Protein AF-A0A936BLV4-F1 (afdb_monomer_lite)

pLDDT: mean 87.75, std 13.86, range [43.06, 98.25]

Secondary structure (DSSP, 8-state):
-PPPP----HHHHHHHHHHHHHT-TT----SS--EEEEEEETTEEEEEETTEEEEES-------TT-SGGGGT-GGGS-PPPP----

Foldseek 3Di:
DDDDDDDDDPVVVVVVVVVVQVVDPVHDDDPPFDFPDWDQDPQAIWTQTPVGIDGDNDDDDPVPDQDCCLCNVPVVRHPDDDPDPDD

Structure (mmCIF, N/CA/C/O backbone):
data_AF-A0A936BLV4-F1
#
_entry.id   AF-A0A936BLV4-F1
#
loop_
_atom_site.group_PDB
_atom_site.id
_atom_site.type_symbol
_atom_site.label_atom_id
_atom_site.label_alt_id
_atom_site.label_comp_id
_atom_site.label_asym_id
_atom_site.label_entity_id
_atom_site.label_seq_id
_atom_site.pdbx_PDB_ins_code
_atom_site.Cartn_x
_atom_site.Cartn_y
_atom_site.Cartn_z
_atom_site.occupancy
_atom_site.B_iso_or_equiv
_atom_site.auth_seq_id
_atom_site.auth_comp_id
_atom_site.auth_asym_id
_atom_site.auth_atom_id
_atom_site.pdbx_PDB_model_num
ATOM 1 N N . MET A 1 1 ? 15.763 -25.234 -7.280 1.00 65.56 1 MET A N 1
ATOM 2 C CA . MET A 1 1 ? 16.163 -24.569 -8.539 1.00 65.56 1 MET A CA 1
ATOM 3 C C . MET A 1 1 ? 15.932 -23.079 -8.342 1.00 65.56 1 MET A C 1
ATOM 5 O O . MET A 1 1 ? 14.814 -22.716 -8.006 1.00 65.56 1 MET A O 1
ATOM 9 N N . GLY A 1 2 ? 16.989 -22.264 -8.372 1.00 84.25 2 GLY A N 1
ATOM 10 C CA . GLY A 1 2 ? 16.925 -20.836 -8.026 1.00 84.25 2 GLY A CA 1
ATOM 11 C C . GLY A 1 2 ? 16.331 -19.979 -9.146 1.00 84.25 2 GLY A C 1
ATOM 12 O O . GLY A 1 2 ? 16.446 -20.332 -10.317 1.00 84.25 2 GLY A O 1
ATOM 13 N N . ALA A 1 3 ? 15.693 -18.867 -8.780 1.00 84.88 3 ALA A N 1
ATOM 14 C CA . ALA A 1 3 ? 15.211 -17.865 -9.729 1.00 84.88 3 ALA A CA 1
ATOM 15 C C . ALA A 1 3 ? 16.376 -16.999 -10.260 1.00 84.88 3 ALA A C 1
ATOM 17 O O . ALA A 1 3 ? 17.370 -16.826 -9.547 1.00 84.88 3 ALA A O 1
ATOM 18 N N . PRO A 1 4 ? 16.281 -16.449 -11.487 1.00 89.00 4 PRO A N 1
ATOM 19 C CA . PRO A 1 4 ? 17.312 -15.574 -12.039 1.00 89.00 4 PRO A CA 1
ATOM 20 C C . PRO A 1 4 ? 17.403 -14.257 -11.262 1.00 89.00 4 PRO A C 1
ATOM 22 O O . PRO A 1 4 ? 16.389 -13.688 -10.858 1.00 89.00 4 PRO A O 1
ATOM 25 N N . TYR A 1 5 ? 18.625 -13.746 -11.099 1.00 91.44 5 TYR A N 1
ATOM 26 C CA . TYR A 1 5 ? 18.844 -12.388 -10.611 1.00 91.44 5 TYR A CA 1
ATOM 27 C C . TYR A 1 5 ? 18.755 -11.420 -11.790 1.00 91.44 5 TYR A C 1
ATOM 29 O O . TYR A 1 5 ? 19.519 -11.535 -12.748 1.00 91.44 5 TYR A O 1
ATOM 37 N N . LEU A 1 6 ? 17.811 -10.484 -11.732 1.00 92.44 6 LEU A N 1
ATOM 38 C CA . LEU A 1 6 ? 17.548 -9.525 -12.800 1.00 92.44 6 LEU A CA 1
ATOM 39 C C . LEU A 1 6 ? 17.742 -8.102 -12.281 1.00 92.44 6 LEU A C 1
ATOM 41 O O . LEU A 1 6 ? 17.282 -7.764 -11.191 1.00 92.44 6 LEU A O 1
ATOM 45 N N . THR A 1 7 ? 18.373 -7.260 -13.096 1.00 96.00 7 THR A N 1
ATOM 46 C CA . THR A 1 7 ? 18.486 -5.820 -12.846 1.00 96.00 7 THR A CA 1
ATOM 47 C C . THR A 1 7 ? 17.507 -5.089 -13.752 1.00 96.00 7 THR A C 1
ATOM 49 O O . THR A 1 7 ? 17.521 -5.285 -14.964 1.00 96.00 7 THR A O 1
ATOM 52 N N . VAL A 1 8 ? 16.668 -4.234 -13.170 1.00 95.12 8 VAL A N 1
ATOM 53 C CA . VAL A 1 8 ? 15.668 -3.435 -13.890 1.00 95.12 8 VAL A CA 1
ATOM 54 C C . VAL A 1 8 ? 15.597 -2.029 -13.305 1.00 95.12 8 VAL A C 1
ATOM 56 O O . VAL A 1 8 ? 15.866 -1.824 -12.119 1.00 95.12 8 VAL A O 1
ATOM 59 N N . HIS A 1 9 ? 15.200 -1.047 -14.114 1.00 97.19 9 HIS A N 1
ATOM 60 C CA . HIS A 1 9 ? 14.870 0.274 -13.591 1.00 97.19 9 HIS A CA 1
ATOM 61 C C . HIS A 1 9 ? 13.579 0.203 -12.771 1.00 97.19 9 HIS A C 1
ATOM 63 O O . HIS A 1 9 ? 12.572 -0.355 -13.208 1.00 97.19 9 HIS A O 1
ATOM 69 N N . ARG A 1 10 ? 13.586 0.820 -11.583 1.00 96.88 10 ARG A N 1
ATOM 70 C CA . ARG A 1 10 ? 12.419 0.847 -10.686 1.00 96.88 10 ARG A CA 1
ATOM 71 C C . ARG A 1 10 ? 11.169 1.400 -11.374 1.00 96.88 10 ARG A C 1
ATOM 73 O O . ARG A 1 10 ? 10.087 0.861 -11.177 1.00 96.88 10 ARG A O 1
ATOM 80 N N . ALA A 1 11 ? 11.327 2.459 -12.168 1.00 97.75 11 ALA A N 1
ATOM 81 C CA . ALA A 1 11 ? 10.217 3.083 -12.882 1.00 97.75 11 ALA A CA 1
ATOM 82 C C . ALA A 1 11 ? 9.575 2.122 -13.896 1.00 97.75 11 ALA A C 1
ATOM 84 O O . ALA A 1 11 ? 8.351 2.038 -13.957 1.00 97.75 11 ALA A O 1
ATOM 85 N N . ASP A 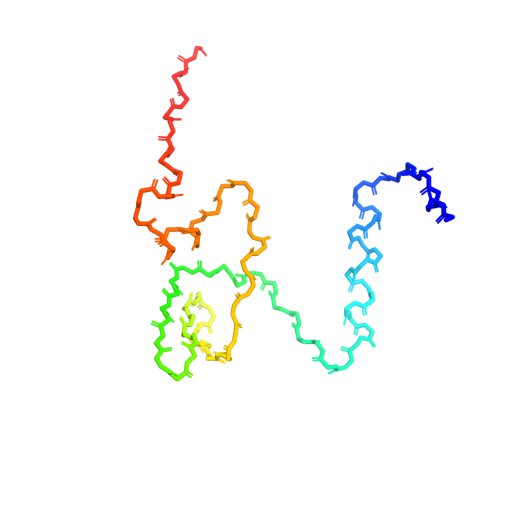1 12 ? 10.383 1.350 -14.628 1.00 97.88 12 ASP A N 1
ATOM 86 C CA . ASP A 1 12 ? 9.877 0.393 -15.614 1.00 97.88 12 ASP A CA 1
ATOM 87 C C . ASP A 1 12 ? 9.163 -0.785 -14.957 1.00 97.88 12 ASP A C 1
ATOM 89 O O . ASP A 1 12 ? 8.074 -1.155 -15.391 1.00 97.88 12 ASP A O 1
ATOM 93 N N . LEU A 1 13 ? 9.720 -1.324 -13.866 1.00 97.44 13 LEU A N 1
ATOM 94 C CA . LEU A 1 13 ? 9.055 -2.382 -13.105 1.00 97.44 13 LEU A CA 1
ATOM 95 C C . LEU A 1 13 ? 7.715 -1.899 -12.536 1.00 97.44 13 LEU A C 1
ATOM 97 O O . LEU A 1 13 ? 6.706 -2.588 -12.661 1.00 97.44 13 LEU A O 1
ATOM 101 N N . GLN A 1 14 ? 7.691 -0.705 -11.940 1.00 97.12 14 GLN A N 1
ATOM 102 C CA . GLN A 1 14 ? 6.465 -0.137 -11.387 1.00 97.12 14 GLN A CA 1
ATOM 103 C C . GLN A 1 14 ? 5.416 0.108 -12.483 1.00 97.12 14 GLN A C 1
ATOM 105 O O . GLN A 1 14 ? 4.244 -0.191 -12.272 1.00 97.12 14 GLN A O 1
ATOM 110 N N . ARG A 1 15 ? 5.828 0.591 -13.662 1.00 97.81 15 ARG A N 1
ATOM 111 C CA . ARG A 1 15 ? 4.936 0.798 -14.810 1.00 97.81 15 ARG A CA 1
ATOM 112 C C . ARG A 1 15 ? 4.367 -0.514 -15.347 1.00 97.81 15 ARG A C 1
ATOM 114 O O . ARG A 1 15 ? 3.179 -0.573 -15.639 1.00 97.81 15 ARG A O 1
ATOM 121 N N . ALA A 1 16 ? 5.185 -1.561 -15.442 1.00 97.69 16 ALA A N 1
ATOM 122 C CA . ALA A 1 16 ? 4.729 -2.880 -15.874 1.00 97.69 16 ALA A CA 1
ATOM 123 C C . ALA A 1 16 ? 3.692 -3.475 -14.904 1.00 97.69 16 ALA A C 1
ATOM 125 O O . ALA A 1 16 ? 2.673 -4.002 -15.341 1.00 97.69 16 ALA A O 1
ATOM 126 N N . LEU A 1 17 ? 3.920 -3.347 -13.592 1.00 97.44 17 LEU A N 1
ATOM 127 C CA . LEU A 1 17 ? 2.964 -3.796 -12.575 1.00 97.44 17 LEU A CA 1
ATOM 128 C C . LEU A 1 17 ? 1.665 -2.980 -12.597 1.00 97.44 17 LEU A C 1
ATOM 130 O O . LEU A 1 17 ? 0.596 -3.561 -12.458 1.00 97.44 17 LEU A O 1
ATOM 134 N N . ALA A 1 18 ? 1.746 -1.660 -12.793 1.00 97.44 18 ALA A N 1
ATOM 135 C CA . ALA A 1 18 ? 0.563 -0.809 -12.913 1.00 97.44 18 ALA A CA 1
ATOM 136 C C . ALA A 1 18 ? -0.295 -1.198 -14.128 1.00 97.44 18 ALA A C 1
ATOM 138 O O . ALA A 1 18 ? -1.495 -1.391 -13.969 1.00 97.44 18 ALA A O 1
ATOM 139 N N . GLY A 1 19 ? 0.324 -1.426 -15.293 1.00 97.88 19 GLY A N 1
ATOM 140 C CA . GLY A 1 19 ? -0.394 -1.904 -16.481 1.00 97.88 19 GLY A CA 1
ATOM 141 C C . GLY A 1 19 ? -1.078 -3.256 -16.252 1.00 97.88 19 GLY A C 1
ATOM 142 O O . GLY A 1 19 ? -2.243 -3.424 -16.585 1.00 97.88 19 GLY A O 1
ATOM 143 N N . ALA A 1 20 ? -0.407 -4.195 -15.575 1.00 98.25 20 ALA A N 1
ATOM 144 C CA . ALA A 1 20 ? -1.016 -5.483 -15.230 1.00 98.25 20 ALA A CA 1
ATOM 145 C C . ALA A 1 20 ? -2.221 -5.354 -14.275 1.00 98.25 20 ALA A C 1
ATOM 147 O O . ALA A 1 20 ? -3.120 -6.194 -14.301 1.00 98.25 20 ALA A O 1
ATOM 148 N N . VAL A 1 21 ? -2.239 -4.326 -13.421 1.00 97.69 21 VAL A N 1
ATOM 149 C CA . VAL A 1 21 ? -3.394 -4.016 -12.571 1.00 97.69 21 VAL A CA 1
ATOM 150 C C . VAL A 1 21 ? -4.536 -3.418 -13.392 1.00 97.69 21 VAL A C 1
ATOM 152 O O . VAL A 1 21 ? -5.671 -3.844 -13.212 1.00 97.69 21 VAL A O 1
ATOM 155 N N . GLU A 1 22 ? -4.248 -2.482 -14.299 1.00 96.75 22 GLU A N 1
ATOM 156 C CA . GLU A 1 22 ? -5.246 -1.873 -15.194 1.00 96.75 22 GLU A CA 1
ATOM 157 C C . GLU A 1 22 ? -5.932 -2.913 -16.095 1.00 96.75 22 GLU A C 1
ATOM 159 O O . GLU A 1 22 ? -7.143 -2.848 -16.303 1.00 96.75 22 GLU A O 1
ATOM 164 N N . ASP A 1 23 ? -5.186 -3.921 -16.555 1.00 97.69 23 ASP A N 1
ATOM 165 C CA . ASP A 1 23 ? -5.711 -5.032 -17.360 1.00 97.69 23 ASP A CA 1
ATOM 166 C C . ASP A 1 23 ? -6.541 -6.046 -16.541 1.00 97.69 23 ASP A C 1
ATOM 168 O O . ASP A 1 23 ? -7.162 -6.953 -17.105 1.00 97.69 23 ASP A O 1
ATOM 172 N N . SER A 1 24 ? -6.563 -5.931 -15.207 1.00 98.06 24 SER A N 1
ATOM 173 C CA . SER A 1 24 ? -7.267 -6.857 -14.319 1.00 98.06 24 SER A CA 1
ATOM 174 C C . SER A 1 24 ? -8.634 -6.301 -13.894 1.00 98.06 24 SER A C 1
ATOM 176 O O . SER A 1 24 ? -8.708 -5.452 -13.006 1.00 98.06 24 SER A O 1
ATOM 178 N N . PRO A 1 25 ? -9.760 -6.827 -14.418 1.00 96.62 25 PRO A N 1
ATOM 179 C CA . PRO A 1 25 ? -11.093 -6.280 -14.132 1.00 96.62 25 PRO A CA 1
ATOM 180 C C . PRO A 1 25 ? -11.534 -6.454 -12.670 1.00 96.62 25 PRO A C 1
ATOM 182 O O . PRO A 1 25 ? -12.491 -5.824 -12.229 1.00 96.62 25 PRO A O 1
ATOM 185 N N . SER A 1 26 ? -10.863 -7.323 -11.912 1.00 97.81 26 SER A N 1
ATOM 186 C CA . SER A 1 26 ? -11.119 -7.533 -10.485 1.00 97.81 26 SER A CA 1
ATOM 187 C C . SER A 1 26 ? -10.416 -6.525 -9.573 1.00 97.81 26 SER A C 1
ATOM 189 O O . SER A 1 26 ? -10.642 -6.565 -8.364 1.00 97.81 26 SER A O 1
ATOM 191 N N . ILE A 1 27 ? -9.542 -5.664 -10.105 1.00 97.50 27 ILE A N 1
ATOM 192 C CA . ILE A 1 27 ? -8.752 -4.725 -9.307 1.00 97.50 27 ILE A CA 1
ATOM 193 C C . ILE A 1 27 ? -9.183 -3.293 -9.625 1.00 97.50 27 ILE A C 1
ATOM 195 O O . ILE A 1 27 ? -9.082 -2.829 -10.754 1.00 97.50 27 ILE A O 1
ATOM 199 N N . GLY A 1 28 ? -9.634 -2.571 -8.600 1.00 95.12 28 GLY A N 1
ATOM 200 C CA . GLY A 1 28 ? -9.808 -1.122 -8.669 1.00 95.12 28 GLY A CA 1
ATOM 201 C C . GLY A 1 28 ? -8.534 -0.412 -8.217 1.00 95.12 28 GLY A C 1
ATOM 202 O O . GLY A 1 28 ? -8.013 -0.715 -7.144 1.00 95.12 28 GLY A O 1
ATOM 203 N N . MET A 1 29 ? -8.047 0.547 -9.006 1.00 94.75 29 MET A N 1
ATOM 204 C CA . MET A 1 29 ? -6.945 1.428 -8.617 1.00 94.75 29 MET A CA 1
ATOM 205 C C . MET A 1 29 ? -7.468 2.852 -8.431 1.00 94.75 29 MET A C 1
ATOM 2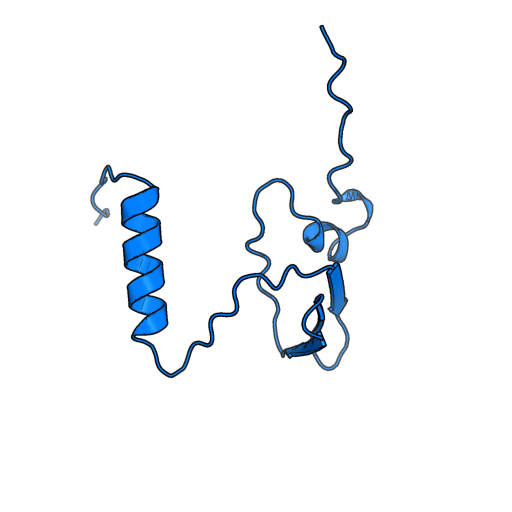07 O O . MET A 1 29 ? -8.014 3.441 -9.360 1.00 94.75 29 MET A O 1
ATOM 211 N N . LEU A 1 30 ? -7.275 3.408 -7.235 1.00 93.81 30 LEU A N 1
ATOM 212 C CA . LEU A 1 30 ? -7.610 4.794 -6.921 1.00 93.81 30 LEU A CA 1
ATOM 213 C C . LEU A 1 30 ? -6.332 5.546 -6.547 1.00 93.81 30 LEU A C 1
ATOM 215 O O . LEU A 1 30 ? -5.707 5.270 -5.523 1.00 93.81 30 LEU A O 1
ATOM 219 N N . LEU A 1 31 ? -5.929 6.478 -7.406 1.00 94.06 31 LEU A N 1
ATOM 220 C CA . LEU A 1 31 ? -4.805 7.378 -7.153 1.00 94.06 31 LEU A CA 1
ATOM 221 C C . LEU A 1 31 ? -5.291 8.629 -6.416 1.00 94.06 31 LEU A C 1
ATOM 223 O O . LEU A 1 31 ? -6.474 8.946 -6.439 1.00 94.06 31 LEU A O 1
ATOM 227 N N . GLY A 1 32 ? -4.384 9.335 -5.739 1.00 92.31 32 GLY A N 1
ATOM 228 C CA . GLY A 1 32 ? -4.734 10.528 -4.955 1.00 92.31 32 GLY A CA 1
ATOM 229 C C . GLY A 1 32 ? -5.479 10.243 -3.642 1.00 92.31 32 GLY A C 1
ATOM 230 O O . GLY A 1 32 ? -5.642 11.151 -2.836 1.00 92.31 32 GLY A O 1
ATOM 231 N N . ALA A 1 33 ? -5.852 8.990 -3.371 1.00 94.25 33 ALA A N 1
ATOM 232 C CA . ALA A 1 33 ? -6.553 8.584 -2.156 1.00 94.25 33 ALA A CA 1
ATOM 233 C C . ALA A 1 33 ? -5.583 8.142 -1.050 1.00 94.25 33 ALA A C 1
ATOM 235 O O . ALA A 1 33 ? -5.403 6.953 -0.781 1.00 94.25 33 ALA A O 1
ATOM 236 N N . ALA A 1 34 ? -4.933 9.109 -0.400 1.00 93.81 34 ALA A N 1
ATOM 237 C CA . ALA A 1 34 ? -4.148 8.828 0.798 1.00 93.81 34 ALA A CA 1
ATOM 238 C C . ALA A 1 34 ? -5.066 8.355 1.942 1.00 93.81 34 ALA A C 1
ATOM 240 O O . ALA A 1 34 ? -6.107 8.958 2.203 1.00 93.81 34 ALA A O 1
ATOM 241 N N . VAL A 1 35 ? -4.675 7.279 2.632 1.00 94.25 35 VAL A N 1
ATOM 242 C CA . VAL A 1 35 ? -5.391 6.801 3.823 1.00 94.25 35 VAL A CA 1
ATOM 243 C C . VAL A 1 35 ? -4.978 7.651 5.017 1.00 94.25 35 VAL A C 1
ATOM 245 O O . VAL A 1 35 ? -3.851 7.557 5.493 1.00 94.25 35 VAL A O 1
ATOM 248 N N . GLU A 1 36 ? -5.905 8.460 5.514 1.00 92.25 36 GLU A N 1
ATOM 249 C CA . GLU A 1 36 ? -5.689 9.357 6.655 1.00 92.25 36 GLU A CA 1
ATOM 250 C C . GLU A 1 36 ? -5.944 8.646 7.984 1.00 92.25 36 GLU A C 1
ATOM 252 O O . GLU A 1 36 ? -5.326 8.936 9.010 1.00 92.25 36 GLU A O 1
ATOM 257 N N . LYS A 1 37 ? -6.881 7.694 7.971 1.00 91.56 37 LYS A N 1
ATOM 258 C CA . LYS A 1 37 ? -7.261 6.918 9.144 1.00 91.56 37 LYS A CA 1
ATOM 259 C C . LYS A 1 37 ? -7.684 5.520 8.738 1.00 91.56 37 LYS A C 1
ATOM 261 O O . LYS A 1 37 ? -8.352 5.320 7.729 1.00 91.56 37 LYS A O 1
ATOM 266 N N . ALA A 1 38 ? -7.346 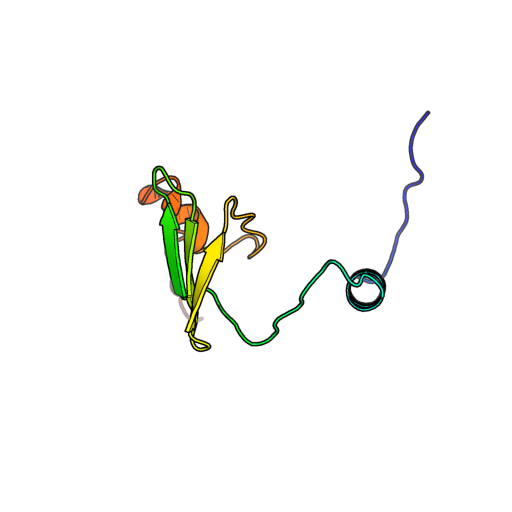4.561 9.583 1.00 94.12 38 ALA A N 1
ATOM 267 C CA . ALA A 1 38 ? -7.833 3.201 9.485 1.00 94.12 38 ALA A CA 1
ATOM 268 C C . ALA A 1 38 ? -8.218 2.699 10.877 1.00 94.12 38 ALA A C 1
ATOM 270 O O . ALA A 1 38 ? -7.614 3.080 11.879 1.00 94.12 38 ALA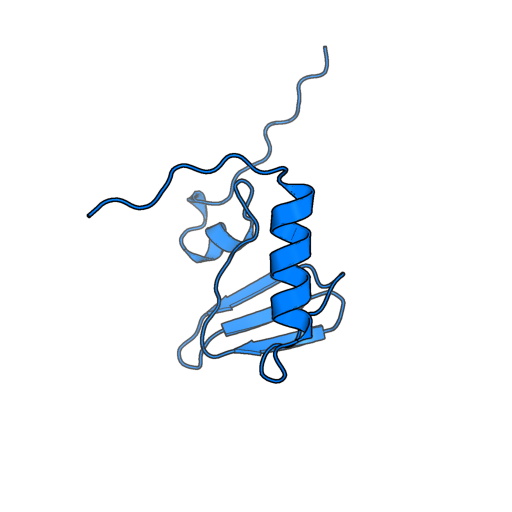 A O 1
ATOM 271 N N . THR A 1 39 ? -9.239 1.855 10.949 1.00 92.19 39 THR A N 1
ATOM 272 C CA . THR A 1 39 ? -9.660 1.190 12.186 1.00 92.19 39 THR A CA 1
ATOM 273 C C . THR A 1 39 ? -9.997 -0.260 11.887 1.00 92.19 39 THR A C 1
ATOM 275 O O . THR A 1 39 ? -10.644 -0.552 10.884 1.00 92.19 39 THR A O 1
ATOM 278 N N . THR A 1 40 ? -9.552 -1.165 12.751 1.00 90.69 40 THR A N 1
ATOM 279 C CA . THR A 1 40 ? -9.820 -2.603 12.652 1.00 90.69 40 THR A CA 1
ATOM 280 C C . THR A 1 40 ? -10.810 -3.011 13.738 1.00 90.69 40 THR A C 1
ATOM 282 O O . THR A 1 40 ? -10.670 -2.589 14.886 1.00 90.69 40 THR A O 1
ATOM 285 N N . GLY A 1 41 ? -11.790 -3.842 13.398 1.00 87.50 41 GLY A N 1
ATOM 286 C CA . GLY A 1 41 ? -12.767 -4.396 14.336 1.00 87.50 41 GLY A CA 1
ATOM 287 C C . GLY A 1 41 ? -13.149 -5.831 13.977 1.00 87.50 41 GLY A C 1
ATOM 288 O O . GLY A 1 41 ? -12.559 -6.430 13.081 1.00 87.50 41 GLY A O 1
ATOM 289 N N . SER A 1 42 ? -14.157 -6.377 14.663 1.00 89.31 42 SER A N 1
ATOM 290 C CA . SER A 1 42 ? -14.677 -7.730 14.397 1.00 89.31 42 SER A CA 1
ATOM 291 C C . SER A 1 42 ? -15.174 -7.917 12.962 1.00 89.31 42 SER A C 1
ATOM 293 O O . SER A 1 42 ? -15.075 -9.012 12.420 1.00 89.31 42 SER A O 1
ATOM 295 N N . ASP A 1 43 ? -15.666 -6.841 12.346 1.00 91.00 43 ASP A N 1
ATOM 296 C CA . ASP A 1 43 ? -16.331 -6.879 11.039 1.00 91.00 43 ASP A CA 1
ATOM 297 C C . ASP A 1 43 ? -15.390 -6.489 9.882 1.00 91.00 43 ASP A C 1
ATOM 299 O O . ASP A 1 43 ? -15.843 -6.228 8.769 1.00 91.00 43 ASP A O 1
ATOM 303 N N . GLY A 1 44 ? -14.079 -6.406 10.145 1.00 94.31 44 GLY A N 1
ATOM 304 C CA . GLY A 1 44 ? -13.056 -6.026 9.168 1.00 94.31 44 GLY A CA 1
ATOM 305 C C . GLY A 1 44 ? -12.429 -4.659 9.443 1.00 94.31 44 GLY A C 1
ATOM 306 O O . GLY A 1 44 ? -12.194 -4.272 10.591 1.00 94.31 44 GLY A O 1
ATOM 307 N N . VAL A 1 45 ? -12.111 -3.932 8.373 1.00 94.94 45 VAL A N 1
ATOM 308 C CA . VAL A 1 45 ? -11.375 -2.664 8.393 1.00 94.94 45 VAL A CA 1
ATOM 309 C C . VAL A 1 45 ? -12.225 -1.549 7.796 1.00 94.94 45 VAL A C 1
ATOM 311 O O . VAL A 1 45 ? -12.832 -1.718 6.739 1.00 94.94 45 VAL A O 1
ATOM 314 N N . ARG A 1 46 ? -12.222 -0.389 8.453 1.00 96.12 46 ARG A N 1
ATOM 315 C CA . ARG A 1 46 ? -12.741 0.872 7.911 1.00 96.12 46 ARG A CA 1
ATOM 316 C C . ARG A 1 46 ? -11.598 1.847 7.663 1.00 96.12 46 ARG A C 1
ATOM 318 O O . ARG A 1 46 ? -10.753 2.023 8.542 1.00 96.12 46 ARG A O 1
ATOM 325 N N . LEU A 1 47 ? -11.593 2.462 6.486 1.00 95.31 47 LEU A N 1
ATOM 326 C CA . LEU A 1 47 ? -10.588 3.406 6.001 1.00 95.31 47 LEU A CA 1
ATOM 327 C C . LEU A 1 47 ? -11.249 4.753 5.723 1.00 95.31 47 LEU A C 1
ATOM 329 O O . LEU A 1 47 ? -12.357 4.792 5.194 1.00 95.31 47 LEU A O 1
ATOM 333 N N . THR A 1 48 ? -10.543 5.836 6.012 1.00 95.31 48 THR A N 1
ATOM 334 C CA . THR A 1 48 ? -10.937 7.196 5.645 1.00 95.31 48 THR A CA 1
ATOM 335 C C . THR A 1 48 ? -9.860 7.793 4.752 1.00 95.31 48 THR A C 1
ATOM 337 O O . THR A 1 48 ? -8.668 7.707 5.059 1.00 95.31 48 THR A O 1
ATOM 340 N N . THR A 1 49 ? -10.293 8.392 3.651 1.00 94.75 49 THR A N 1
ATOM 341 C CA . THR A 1 49 ? -9.469 9.148 2.703 1.00 94.75 49 THR A CA 1
ATOM 342 C C . THR A 1 49 ? -10.176 10.468 2.387 1.00 94.75 49 THR A C 1
ATOM 344 O O . THR A 1 49 ? -11.365 10.609 2.682 1.00 94.75 49 THR A O 1
ATOM 347 N N . ALA A 1 50 ? -9.498 11.392 1.705 1.00 91.69 50 ALA A N 1
ATOM 348 C CA . ALA A 1 50 ? -10.129 12.612 1.195 1.00 91.69 50 ALA A CA 1
ATOM 349 C C . ALA A 1 50 ? -11.304 12.343 0.225 1.00 91.69 50 ALA A C 1
ATOM 351 O O . ALA A 1 50 ? -12.216 13.159 0.123 1.00 91.69 50 ALA A O 1
ATOM 352 N N . GLU A 1 51 ? -11.308 11.186 -0.444 1.00 90.12 51 GLU A N 1
ATOM 353 C CA . GLU A 1 51 ? -12.363 10.759 -1.375 1.00 90.12 51 GLU A CA 1
ATOM 354 C C . GLU A 1 51 ? -13.570 10.116 -0.660 1.00 90.12 51 GLU A C 1
ATOM 356 O O . GLU A 1 51 ? -14.609 9.885 -1.275 1.00 90.12 51 GLU A O 1
ATOM 361 N N . GLY A 1 52 ? -13.452 9.818 0.641 1.00 93.50 52 GLY A N 1
ATOM 362 C CA . GLY A 1 52 ? -14.518 9.229 1.453 1.00 93.50 52 GLY A CA 1
ATOM 363 C C . GLY A 1 52 ? -14.091 8.017 2.283 1.00 93.50 52 GLY A C 1
ATOM 364 O O . GLY A 1 52 ? -12.901 7.747 2.486 1.00 93.50 52 GLY A O 1
ATOM 365 N N . GLU A 1 53 ? -15.095 7.297 2.791 1.00 95.19 53 GLU A N 1
ATOM 366 C CA . GLU A 1 53 ? -14.922 6.107 3.626 1.00 95.19 53 GLU A CA 1
ATOM 367 C C . GLU A 1 53 ? -15.027 4.806 2.825 1.00 95.19 53 GLU A C 1
ATOM 369 O O . GLU A 1 53 ? -15.888 4.650 1.960 1.00 95.19 53 GLU A O 1
ATOM 374 N N . PHE A 1 54 ? -14.182 3.836 3.176 1.00 95.25 54 PHE A N 1
ATOM 375 C CA . PHE A 1 54 ? -14.155 2.507 2.571 1.00 95.25 54 PHE A CA 1
ATOM 376 C C . PHE A 1 54 ? -14.210 1.423 3.648 1.00 95.25 54 PHE A C 1
ATOM 378 O O . PHE A 1 54 ? -13.647 1.577 4.734 1.00 95.25 54 PHE A O 1
ATOM 385 N N . ALA A 1 55 ? -14.851 0.298 3.331 1.00 95.75 55 ALA A N 1
ATOM 386 C CA . ALA A 1 55 ? -14.892 -0.889 4.180 1.00 95.75 55 ALA A CA 1
ATOM 387 C C . ALA A 1 55 ? -14.305 -2.094 3.436 1.00 95.75 55 ALA A C 1
ATOM 389 O O . ALA A 1 55 ? -14.598 -2.306 2.260 1.00 95.75 55 ALA A O 1
ATOM 390 N N . ALA A 1 56 ? -13.485 -2.886 4.124 1.00 95.62 56 ALA A N 1
ATOM 391 C CA . ALA A 1 56 ? -12.840 -4.068 3.560 1.00 95.62 56 ALA A CA 1
ATOM 392 C C . ALA A 1 56 ? -12.667 -5.170 4.612 1.00 95.62 56 ALA A C 1
ATOM 394 O O . ALA A 1 56 ? -12.566 -4.895 5.804 1.00 95.62 56 ALA A O 1
ATOM 395 N N . GLY A 1 57 ? -12.574 -6.428 4.173 1.00 96.50 57 GLY A N 1
ATOM 396 C CA . GLY A 1 57 ? -12.284 -7.553 5.072 1.00 96.50 57 GLY A CA 1
ATOM 397 C C . GLY A 1 57 ? -10.820 -7.624 5.526 1.00 96.50 57 GLY A C 1
ATOM 398 O O . GLY A 1 57 ? -10.531 -8.184 6.579 1.00 96.50 57 GLY A O 1
ATOM 399 N N . LEU A 1 58 ? -9.895 -7.049 4.752 1.00 93.75 58 LEU A N 1
ATOM 400 C CA . LEU A 1 58 ? -8.458 -7.049 5.028 1.00 93.75 58 LEU A CA 1
ATOM 401 C C . LEU A 1 58 ? -7.818 -5.756 4.515 1.00 93.75 58 LEU A C 1
ATOM 403 O O . LEU A 1 58 ? -8.192 -5.256 3.455 1.00 93.75 58 LEU A O 1
ATOM 407 N N . LEU A 1 59 ? -6.815 -5.262 5.243 1.00 93.94 59 LEU A N 1
ATOM 408 C CA . LEU A 1 59 ? -5.951 -4.162 4.825 1.00 93.94 59 LEU A CA 1
ATOM 409 C C . LEU A 1 59 ? -4.513 -4.660 4.673 1.00 93.94 59 LEU A C 1
ATOM 411 O O . LEU A 1 59 ? -3.942 -5.211 5.613 1.00 93.94 59 LEU A O 1
ATOM 415 N N . ILE A 1 60 ? -3.917 -4.409 3.508 1.00 94.31 60 ILE A N 1
ATOM 416 C CA . ILE A 1 60 ? -2.485 -4.600 3.265 1.00 94.31 60 ILE A CA 1
ATOM 417 C C . ILE A 1 60 ? -1.849 -3.212 3.170 1.00 94.31 60 ILE A C 1
ATOM 419 O O . ILE A 1 60 ? -2.012 -2.516 2.170 1.00 94.31 60 ILE A O 1
ATOM 423 N N . ALA A 1 61 ? -1.134 -2.800 4.218 1.00 93.19 61 ALA A N 1
ATOM 424 C CA . ALA A 1 61 ? -0.406 -1.534 4.228 1.00 93.19 61 ALA A CA 1
ATOM 425 C C . ALA A 1 61 ? 0.910 -1.672 3.442 1.00 93.19 61 ALA A C 1
ATOM 427 O O . ALA A 1 61 ? 1.858 -2.313 3.897 1.00 93.19 61 ALA A O 1
ATOM 428 N N . ALA A 1 62 ? 0.949 -1.087 2.243 1.00 94.19 62 ALA A N 1
ATOM 429 C CA . ALA A 1 62 ? 2.119 -1.042 1.359 1.00 94.19 62 ALA A CA 1
ATOM 430 C C . ALA A 1 62 ? 2.641 0.400 1.159 1.00 94.19 62 ALA A C 1
ATOM 432 O O . ALA A 1 62 ? 3.170 0.748 0.106 1.00 94.19 62 ALA A O 1
ATOM 433 N N . ASP A 1 63 ? 2.500 1.241 2.183 1.00 92.69 63 ASP A N 1
ATOM 434 C CA . ASP A 1 63 ? 2.851 2.671 2.235 1.00 92.69 63 ASP A CA 1
ATOM 435 C C . ASP A 1 63 ? 4.340 2.943 2.553 1.00 92.69 63 ASP A C 1
ATOM 437 O O . ASP A 1 63 ? 4.786 4.085 2.656 1.00 92.69 63 ASP A O 1
ATOM 441 N N . GLY A 1 64 ? 5.151 1.886 2.625 1.00 91.31 64 GLY A N 1
ATOM 442 C CA . GLY A 1 64 ? 6.609 1.968 2.646 1.00 91.31 64 GLY A CA 1
ATOM 443 C C . GLY A 1 64 ? 7.227 2.109 4.038 1.00 91.31 64 GLY A C 1
ATOM 444 O O . GLY A 1 64 ? 6.646 1.763 5.064 1.00 91.31 64 GLY A O 1
ATOM 445 N N . VAL A 1 65 ? 8.484 2.560 4.075 1.00 92.25 65 VAL A N 1
ATOM 446 C CA . VAL A 1 65 ? 9.300 2.551 5.306 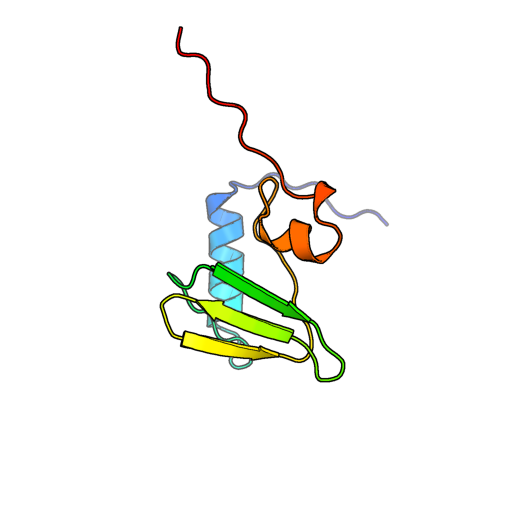1.00 92.25 65 VAL A CA 1
ATOM 447 C C . VAL A 1 65 ? 8.826 3.551 6.365 1.00 92.25 65 VAL A C 1
ATOM 449 O O . VAL A 1 65 ? 9.032 3.303 7.548 1.00 92.25 65 VAL A O 1
ATOM 452 N N . ARG A 1 66 ? 8.160 4.638 5.951 1.00 89.00 66 ARG A N 1
ATOM 453 C CA . ARG A 1 66 ? 7.583 5.680 6.822 1.00 89.00 66 ARG A CA 1
ATOM 454 C C . ARG A 1 66 ? 6.070 5.495 7.000 1.00 89.00 66 ARG A C 1
ATOM 456 O O . ARG A 1 66 ? 5.327 6.461 6.948 1.00 89.00 66 ARG A O 1
ATOM 463 N N . SER A 1 67 ? 5.629 4.248 7.124 1.00 90.00 67 SER A N 1
ATOM 464 C CA . SER A 1 67 ? 4.210 3.904 7.226 1.00 90.00 67 SER A CA 1
ATOM 465 C C . SER A 1 67 ? 3.565 4.496 8.481 1.00 90.00 67 SER A C 1
ATOM 467 O O . SER A 1 67 ? 3.941 4.134 9.600 1.00 90.00 67 SER A O 1
ATOM 469 N N . ASP A 1 68 ? 2.553 5.342 8.295 1.00 88.00 68 ASP A N 1
ATOM 470 C CA . ASP A 1 68 ? 1.705 5.828 9.388 1.00 88.00 68 ASP A CA 1
ATOM 471 C C . ASP A 1 68 ? 0.710 4.751 9.837 1.00 88.00 68 ASP A C 1
ATOM 473 O O . ASP A 1 68 ? 0.378 4.648 11.023 1.00 88.00 68 ASP A O 1
ATOM 477 N N . LEU A 1 69 ? 0.291 3.882 8.908 1.00 90.62 69 LEU A N 1
ATOM 478 C CA . LEU A 1 69 ? -0.629 2.775 9.179 1.00 90.62 69 LEU A CA 1
ATOM 479 C C . LEU A 1 69 ? -0.006 1.694 10.063 1.00 90.62 69 LEU A C 1
ATOM 481 O O . LEU A 1 69 ? -0.729 0.944 10.719 1.00 90.62 69 LEU A O 1
ATOM 485 N N . ARG A 1 70 ? 1.327 1.633 10.157 1.00 90.06 70 ARG A N 1
ATOM 486 C CA . ARG A 1 70 ? 2.009 0.731 11.091 1.00 90.06 70 ARG A CA 1
ATOM 487 C C . ARG A 1 70 ? 1.568 0.960 12.538 1.00 90.06 70 ARG A C 1
ATOM 489 O O . ARG A 1 70 ? 1.414 -0.014 13.271 1.00 90.06 70 ARG A O 1
ATOM 496 N N . ALA A 1 71 ? 1.256 2.206 12.908 1.00 86.88 71 ALA A N 1
ATOM 497 C CA . ALA A 1 71 ? 0.796 2.582 14.246 1.00 86.88 71 ALA A CA 1
ATOM 498 C C . ALA A 1 71 ? -0.493 1.864 14.698 1.00 86.88 71 ALA A C 1
ATOM 500 O O . ALA A 1 71 ? -0.790 1.844 15.891 1.00 86.88 71 ALA A O 1
ATOM 501 N N . LEU A 1 72 ? -1.249 1.266 13.769 1.00 84.50 72 LEU A N 1
ATOM 502 C CA . LEU A 1 72 ? -2.422 0.441 14.077 1.00 84.50 72 LEU A CA 1
ATOM 503 C C . LEU A 1 72 ? -2.058 -0.850 14.818 1.00 84.50 72 LEU A C 1
ATOM 505 O O . LEU A 1 72 ? -2.891 -1.383 15.544 1.00 84.50 72 LEU A O 1
ATOM 509 N N . LEU A 1 73 ? -0.836 -1.360 14.630 1.00 84.44 73 LEU A N 1
ATOM 510 C CA . LEU A 1 73 ? -0.358 -2.576 15.295 1.00 84.44 73 LEU A CA 1
ATOM 511 C C . LEU A 1 73 ? 0.144 -2.283 16.712 1.00 84.44 73 LEU A C 1
ATOM 513 O O . LEU A 1 73 ? -0.082 -3.072 17.624 1.00 84.44 73 LEU A O 1
ATOM 517 N N . SER A 1 74 ? 0.818 -1.148 16.893 1.00 78.12 74 SER A N 1
ATOM 518 C CA . SER A 1 74 ? 1.118 -0.585 18.207 1.00 78.12 74 SER A CA 1
ATOM 519 C C . SER A 1 74 ? 1.403 0.920 18.098 1.00 78.12 74 SER A C 1
ATOM 521 O O . SER A 1 74 ? 2.115 1.321 17.170 1.00 78.12 74 SER A O 1
ATOM 523 N N . PRO A 1 75 ? 0.945 1.768 19.040 1.00 70.00 75 PRO A N 1
ATOM 524 C CA . PRO A 1 75 ? 1.236 3.204 19.039 1.00 70.00 75 PRO A CA 1
ATOM 525 C C . PRO A 1 75 ? 2.732 3.542 18.945 1.00 70.00 75 PRO A C 1
ATOM 527 O O . PRO A 1 75 ? 3.105 4.527 18.311 1.00 70.00 75 PRO A O 1
ATOM 530 N N . GLU A 1 76 ? 3.596 2.707 19.526 1.00 70.12 76 GLU A N 1
ATOM 531 C CA . GLU A 1 76 ? 5.058 2.890 19.545 1.00 70.12 76 GLU A CA 1
ATOM 532 C C . GLU A 1 76 ? 5.745 2.573 18.209 1.00 70.12 76 GLU A C 1
ATOM 534 O O . GLU A 1 76 ? 6.915 2.888 18.010 1.00 70.12 76 GLU A O 1
ATOM 539 N N . SER A 1 77 ? 5.012 1.977 17.267 1.00 70.12 77 SER A N 1
ATOM 540 C CA . SER A 1 77 ? 5.516 1.655 15.932 1.00 70.12 77 SER A CA 1
ATOM 541 C C . SER A 1 77 ? 5.365 2.799 14.923 1.00 70.12 77 SER A C 1
ATOM 543 O O . SER A 1 77 ? 5.821 2.675 13.782 1.00 70.12 77 SER A O 1
ATOM 545 N N . ARG A 1 78 ? 4.756 3.922 15.336 1.00 62.38 78 ARG A N 1
ATOM 546 C CA . ARG A 1 78 ? 4.715 5.152 14.542 1.00 62.38 78 ARG A CA 1
ATOM 547 C C . ARG A 1 78 ? 6.128 5.720 14.427 1.00 62.38 78 ARG A C 1
ATOM 549 O O . ARG A 1 78 ? 6.768 6.013 15.435 1.00 62.38 78 ARG A O 1
ATOM 556 N N . GLN A 1 79 ? 6.609 5.925 13.204 1.00 63.66 79 GLN A N 1
ATOM 557 C CA . GLN A 1 79 ? 7.873 6.624 13.003 1.00 63.66 79 GLN A CA 1
ATOM 558 C C . GLN A 1 79 ? 7.659 8.109 13.325 1.00 63.66 79 GLN A C 1
ATOM 560 O O . GLN A 1 79 ? 7.062 8.841 12.545 1.00 63.66 79 GLN A O 1
ATOM 565 N N . THR A 1 80 ? 8.130 8.568 14.484 1.00 58.22 80 THR A N 1
ATOM 566 C CA . THR A 1 80 ? 8.178 10.003 14.785 1.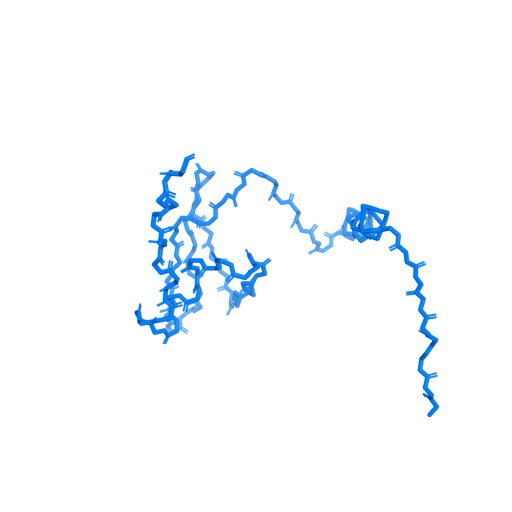00 58.22 80 THR A CA 1
ATOM 567 C C . THR A 1 80 ? 9.254 10.657 13.929 1.00 58.22 80 THR A C 1
ATOM 569 O O . THR A 1 80 ? 10.416 10.241 13.974 1.00 58.22 80 THR A O 1
ATOM 572 N N . ASP A 1 81 ? 8.865 11.667 13.160 1.00 57.62 81 ASP A N 1
ATOM 573 C CA . ASP A 1 81 ? 9.769 12.467 12.343 1.00 57.62 81 ASP A CA 1
ATOM 574 C C . ASP A 1 81 ? 10.874 13.068 13.232 1.00 57.62 81 ASP A C 1
ATOM 576 O O . ASP A 1 81 ? 10.587 13.727 14.236 1.00 57.62 81 ASP A O 1
ATOM 580 N N . ARG A 1 82 ? 12.151 12.815 12.912 1.00 51.03 82 ARG A N 1
ATOM 581 C CA . ARG A 1 82 ? 13.245 13.586 13.520 1.00 51.03 82 ARG A CA 1
ATOM 582 C C . ARG A 1 82 ? 13.402 14.840 12.666 1.00 51.03 82 ARG A C 1
ATOM 584 O O . ARG A 1 82 ? 13.712 14.686 11.482 1.00 51.03 82 ARG A O 1
ATOM 591 N N . PRO A 1 83 ? 13.226 16.054 13.221 1.00 43.06 83 PRO A N 1
ATOM 592 C CA . PRO A 1 83 ? 13.441 17.263 12.447 1.00 43.06 83 PRO A CA 1
ATOM 593 C C . PRO A 1 83 ? 14.866 17.243 11.901 1.00 43.06 83 PRO A C 1
ATOM 595 O O . PRO A 1 83 ? 15.825 16.958 12.625 1.00 43.06 83 PRO A O 1
ATOM 598 N N . HIS A 1 84 ? 14.990 17.500 10.604 1.00 54.81 84 HIS A N 1
ATOM 599 C CA . HIS A 1 84 ? 16.273 17.701 9.954 1.00 54.81 84 HIS A CA 1
ATOM 600 C C . HIS A 1 84 ? 16.853 18.965 10.587 1.00 54.81 84 HIS A C 1
ATOM 602 O O . HIS A 1 84 ? 16.348 20.064 10.359 1.00 54.81 84 HIS A O 1
ATOM 608 N N . LEU A 1 85 ? 17.847 18.806 11.461 1.00 46.53 85 LEU A N 1
ATOM 609 C CA . LEU A 1 85 ? 18.601 19.938 11.972 1.00 46.53 85 LEU A CA 1
ATOM 610 C C . LEU A 1 85 ? 19.307 20.543 10.757 1.00 46.53 85 LEU A C 1
ATOM 612 O O . LEU A 1 85 ? 20.230 19.934 10.218 1.00 46.53 85 LEU A O 1
ATOM 616 N N . GLY A 1 86 ? 18.778 21.668 10.275 1.00 51.62 86 GLY A N 1
ATOM 617 C CA . GLY A 1 86 ? 19.365 22.420 9.178 1.00 51.62 86 GLY A CA 1
ATOM 618 C C . GLY A 1 86 ? 20.815 22.739 9.514 1.00 51.62 86 GLY A C 1
ATOM 619 O O . GLY A 1 86 ? 21.093 23.330 10.559 1.00 51.62 86 GLY A O 1
ATOM 620 N N . VAL A 1 87 ? 21.708 22.288 8.642 1.00 51.28 87 VAL A N 1
ATOM 621 C CA . VAL A 1 87 ? 23.072 22.803 8.503 1.00 51.28 87 VAL A CA 1
ATOM 622 C C . VAL A 1 87 ? 23.065 23.828 7.387 1.00 51.28 87 VAL A C 1
ATOM 624 O O . VAL A 1 87 ? 22.368 23.568 6.378 1.00 51.28 87 VAL A O 1
#

Radius of gyration: 17.29 Å; chains: 1; bounding box: 39×47×37 Å

Sequence (87 aa):
MGAPYLTVHRADLQRALAGAVEDSPSIGMLLGAAVEKATTGSDGVRLTTAEGEFAAGLLIAADGVRSDLRALLSPESRQTDRPHLGV